Protein AF-A0AAV2QE59-F1 (afdb_monomer_lite)

Sequence (178 aa):
MSFMRSKAWAHIRESMLQLSMNLRKYVTYLEHQKDKSSERHAKKSFDEPFSSYSPFQIFNPTISTNPSLLATYKSLSDALADAEEYKPIFLNNFAPIEPWRKYKYLKGLTFPIRVVKFTYTSAQLNMVFIWKVPVSATSEDILNKSTSIRDELQKDMPQYHTRAMRSEFTQSFGRVTG

Foldseek 3Di:
DPPCPDPVNPVCVVVVVVVVVVVVVVVVVVVVVVVVVVVVVVVVVDDDPLWDKDPKDKAAADDDPDVVLCVLCVVVQVVQVPDDALDKAWCVLSFDPDPVSNVVNVVPDHYNAIKIWIWTDGPPDTTIIMHGHDPPDDPVNCRVSVVVSVVVVVVVDDPDPDPVVVVVVVVVSNDPDD

Organism: Meganyctiphanes norvegica (NCBI:txid48144)

Structure (mmCIF, N/CA/C/O backbone):
data_AF-A0AAV2QE59-F1
#
_entry.id   AF-A0AAV2QE59-F1
#
loop_
_atom_site.group_PDB
_atom_site.id
_atom_site.type_symbol
_atom_site.label_atom_id
_atom_site.label_alt_id
_atom_site.label_comp_id
_atom_site.label_asym_id
_atom_site.label_entity_id
_atom_site.label_seq_id
_atom_site.pdbx_PDB_ins_code
_atom_site.Cartn_x
_atom_site.Cartn_y
_atom_site.Cartn_z
_atom_site.occupancy
_atom_site.B_iso_or_equiv
_atom_site.auth_seq_id
_atom_site.auth_comp_id
_atom_site.auth_asym_id
_atom_site.auth_atom_id
_atom_site.pdbx_PDB_model_num
ATOM 1 N N . MET A 1 1 ? 45.130 -7.608 -53.873 1.00 40.72 1 MET A N 1
ATOM 2 C CA . MET A 1 1 ? 44.685 -6.370 -54.551 1.00 40.72 1 MET A CA 1
ATOM 3 C C . MET A 1 1 ? 43.435 -5.839 -53.859 1.00 40.72 1 MET A C 1
ATOM 5 O O . MET A 1 1 ? 42.490 -6.595 -53.694 1.00 40.72 1 MET A O 1
ATOM 9 N N . SER A 1 2 ? 43.437 -4.586 -53.390 1.00 56.06 2 SER A N 1
ATOM 10 C CA . SER A 1 2 ? 42.290 -3.990 -52.683 1.00 56.06 2 SER A CA 1
ATOM 11 C C . SER A 1 2 ? 41.250 -3.497 -53.696 1.00 56.06 2 SER A C 1
ATOM 13 O O . SER A 1 2 ? 41.430 -2.448 -54.310 1.00 56.06 2 SER A O 1
ATOM 15 N N . PHE A 1 3 ? 40.174 -4.267 -53.872 1.00 61.97 3 PHE A N 1
ATOM 16 C CA . PHE A 1 3 ? 39.045 -3.974 -54.771 1.00 61.97 3 PHE A CA 1
ATOM 17 C C . PHE A 1 3 ? 38.431 -2.574 -54.541 1.00 61.97 3 PHE A C 1
ATOM 19 O O . PHE A 1 3 ? 37.995 -1.908 -55.479 1.00 61.97 3 PHE A O 1
ATOM 26 N N . MET A 1 4 ? 38.510 -2.072 -53.303 1.00 59.31 4 MET A N 1
ATOM 27 C CA . MET A 1 4 ? 37.986 -0.765 -52.883 1.00 59.31 4 MET A CA 1
ATOM 28 C C . MET A 1 4 ? 38.836 0.452 -53.296 1.00 59.31 4 MET A C 1
ATOM 30 O O . MET A 1 4 ? 38.466 1.583 -52.985 1.00 59.31 4 MET A O 1
ATOM 34 N N . ARG A 1 5 ? 39.982 0.267 -53.968 1.00 64.00 5 ARG A N 1
ATOM 35 C CA . ARG A 1 5 ? 40.826 1.390 -54.429 1.00 64.00 5 ARG A CA 1
ATOM 36 C C . ARG A 1 5 ? 40.454 1.921 -55.817 1.00 64.00 5 ARG A C 1
ATOM 38 O O . ARG A 1 5 ? 41.062 2.889 -56.265 1.00 64.00 5 ARG A O 1
ATOM 45 N N . SER A 1 6 ? 39.487 1.314 -56.505 1.00 70.94 6 SER A N 1
ATOM 46 C CA . SER A 1 6 ? 39.066 1.778 -57.831 1.00 70.94 6 SER A CA 1
ATOM 47 C C . SER A 1 6 ? 38.149 3.008 -57.743 1.00 70.94 6 SER A C 1
ATOM 49 O O . SER A 1 6 ? 37.370 3.155 -56.799 1.00 70.94 6 SER A O 1
ATOM 51 N N . LYS A 1 7 ? 38.226 3.901 -58.745 1.00 68.50 7 LYS A N 1
ATOM 52 C CA . LYS A 1 7 ? 37.428 5.147 -58.822 1.00 68.50 7 LYS A CA 1
ATOM 53 C C . LYS A 1 7 ? 35.920 4.912 -58.675 1.00 68.50 7 LYS A C 1
ATOM 55 O O . LYS A 1 7 ? 35.231 5.763 -58.124 1.00 68.50 7 LYS A O 1
ATOM 60 N N . ALA A 1 8 ? 35.430 3.750 -59.108 1.00 72.88 8 ALA A N 1
ATOM 61 C CA . ALA A 1 8 ? 34.025 3.369 -59.010 1.00 72.88 8 ALA A CA 1
ATOM 62 C C . ALA A 1 8 ? 33.508 3.323 -57.561 1.00 72.88 8 ALA A C 1
ATOM 64 O O . ALA A 1 8 ? 32.347 3.625 -57.330 1.00 72.88 8 ALA A O 1
ATOM 65 N N . TRP A 1 9 ? 34.358 3.020 -56.574 1.00 70.56 9 TRP A N 1
ATOM 66 C CA . TRP A 1 9 ? 33.949 2.861 -55.170 1.00 70.56 9 TRP A CA 1
ATOM 67 C C . TRP A 1 9 ? 34.229 4.086 -54.296 1.00 70.56 9 TRP A C 1
ATOM 69 O O . TRP A 1 9 ? 33.907 4.080 -53.109 1.00 70.56 9 TRP A O 1
ATOM 79 N N . ALA A 1 10 ? 34.801 5.153 -54.865 1.00 72.88 10 ALA A N 1
ATOM 80 C CA . ALA A 1 10 ? 35.205 6.340 -54.113 1.00 72.88 10 ALA A CA 1
ATOM 81 C C . ALA A 1 10 ? 34.035 7.006 -53.363 1.00 72.88 10 ALA A C 1
ATOM 83 O O . ALA A 1 10 ? 34.218 7.467 -52.241 1.00 72.88 10 ALA A O 1
ATOM 84 N N . HIS A 1 11 ? 32.833 6.990 -53.948 1.00 72.81 11 HIS A N 1
ATOM 85 C CA . HIS A 1 11 ? 31.633 7.618 -53.390 1.00 72.81 11 HIS A CA 1
ATOM 86 C C . HIS A 1 11 ? 30.992 6.831 -52.229 1.00 72.81 11 HIS A C 1
ATOM 88 O O . HIS A 1 11 ? 30.372 7.431 -51.361 1.00 72.81 11 HIS A O 1
ATOM 94 N N . ILE A 1 12 ? 31.170 5.504 -52.176 1.00 82.12 12 ILE A N 1
ATOM 95 C CA . ILE A 1 12 ? 30.636 4.635 -51.102 1.00 82.12 12 ILE A CA 1
ATOM 96 C C . ILE A 1 12 ? 31.661 4.460 -49.979 1.00 82.12 12 ILE A C 1
ATOM 98 O O . ILE A 1 12 ? 31.312 4.188 -48.830 1.00 82.12 12 ILE A O 1
ATOM 102 N N . ARG A 1 13 ? 32.948 4.612 -50.304 1.00 81.44 13 ARG A N 1
ATOM 103 C CA . ARG A 1 13 ? 34.058 4.381 -49.381 1.00 81.44 13 ARG A CA 1
ATOM 104 C C . ARG A 1 13 ? 33.945 5.219 -48.114 1.00 81.44 13 ARG A C 1
ATOM 106 O O . ARG A 1 13 ? 34.134 4.674 -47.031 1.00 81.44 13 ARG A O 1
ATOM 113 N N . GLU A 1 14 ? 33.620 6.502 -48.244 1.00 82.94 14 GLU A N 1
ATOM 114 C CA . GLU A 1 14 ? 33.465 7.378 -47.081 1.00 82.94 14 GLU A CA 1
ATOM 115 C C . GLU A 1 14 ? 32.298 6.917 -46.198 1.00 82.94 14 GLU A C 1
ATOM 117 O O . GLU A 1 14 ? 32.459 6.749 -44.993 1.00 82.94 14 GLU A O 1
ATOM 122 N N . SER A 1 15 ? 31.151 6.580 -46.792 1.00 85.50 15 SER A N 1
ATOM 123 C CA . SER A 1 15 ? 29.995 6.057 -46.054 1.00 85.50 15 SER A CA 1
ATOM 124 C C . SER A 1 15 ? 30.296 4.736 -45.335 1.00 85.50 15 SER A C 1
ATOM 126 O O . SER A 1 15 ? 29.876 4.547 -44.196 1.00 85.50 15 SER A O 1
ATOM 128 N N . MET A 1 16 ? 31.059 3.834 -45.960 1.00 85.69 16 MET A N 1
ATOM 129 C CA . MET A 1 16 ? 31.499 2.573 -45.347 1.00 85.69 16 MET A CA 1
ATOM 130 C C . MET A 1 16 ? 32.464 2.802 -44.178 1.00 85.69 16 MET A C 1
ATOM 132 O O . MET A 1 16 ? 32.347 2.144 -43.142 1.00 85.69 16 MET A O 1
ATOM 136 N N . LEU A 1 17 ? 33.392 3.755 -44.311 1.00 87.69 17 LEU A N 1
ATOM 137 C CA . LEU A 1 17 ? 34.289 4.149 -43.223 1.00 87.69 17 LEU A CA 1
ATOM 138 C C . LEU A 1 17 ? 33.499 4.727 -42.043 1.00 87.69 17 LEU A C 1
ATOM 140 O O . LEU A 1 17 ? 33.677 4.257 -40.918 1.00 87.69 17 LEU A O 1
ATOM 144 N N . GLN A 1 18 ? 32.563 5.644 -42.297 1.00 89.62 18 GLN A N 1
ATOM 145 C CA . GLN A 1 18 ? 31.680 6.200 -41.266 1.00 89.62 18 GLN A CA 1
ATOM 146 C C . GLN A 1 18 ? 30.832 5.120 -40.584 1.00 89.62 18 GLN A C 1
ATOM 148 O O . GLN A 1 18 ? 30.732 5.092 -39.357 1.00 89.62 18 GLN A O 1
ATOM 153 N N . LEU A 1 19 ? 30.273 4.180 -41.352 1.00 91.88 19 LEU A N 1
ATOM 154 C CA . LEU A 1 19 ? 29.512 3.060 -40.800 1.00 91.88 19 LEU A CA 1
ATOM 155 C C . LEU A 1 19 ? 30.383 2.199 -39.877 1.00 91.88 19 LEU A C 1
ATOM 157 O O . LEU A 1 19 ? 29.980 1.912 -38.751 1.00 91.88 19 LEU A O 1
ATOM 161 N N . SER A 1 20 ? 31.594 1.838 -40.311 1.00 93.62 20 SER A N 1
ATOM 162 C CA . SER A 1 20 ? 32.529 1.056 -39.491 1.00 93.62 20 SER A CA 1
ATOM 163 C C . SER A 1 20 ? 32.906 1.770 -38.188 1.00 93.62 20 SER A C 1
ATOM 165 O O . SER A 1 20 ? 32.945 1.150 -37.124 1.00 93.62 20 SER A O 1
ATOM 167 N N . MET A 1 21 ? 33.110 3.090 -38.244 1.00 93.56 21 MET A N 1
ATOM 168 C CA . MET A 1 21 ? 33.409 3.908 -37.071 1.00 93.56 21 MET A CA 1
ATOM 169 C C . MET A 1 21 ? 32.224 3.945 -36.105 1.00 93.56 21 MET A C 1
ATOM 171 O O . MET A 1 21 ? 32.414 3.816 -34.896 1.00 93.56 21 MET A O 1
ATOM 175 N N . ASN A 1 22 ? 31.005 4.087 -36.623 1.00 93.56 22 ASN A N 1
ATOM 176 C CA . ASN A 1 22 ? 29.792 4.124 -35.812 1.00 93.56 22 ASN A CA 1
ATOM 177 C C . ASN A 1 22 ? 29.487 2.768 -35.172 1.00 93.56 22 ASN A C 1
ATOM 179 O O . ASN A 1 22 ? 29.162 2.722 -33.987 1.00 93.56 22 ASN A O 1
ATOM 183 N N . LEU A 1 23 ? 29.674 1.665 -35.902 1.00 95.62 23 LEU A N 1
ATOM 184 C CA . LEU A 1 23 ? 29.560 0.316 -35.345 1.00 95.62 23 LEU A CA 1
ATOM 185 C C . LEU A 1 23 ? 30.578 0.093 -34.227 1.00 95.62 23 LEU A C 1
ATOM 187 O O . LEU A 1 23 ? 30.219 -0.405 -33.166 1.00 95.62 23 LEU A O 1
ATOM 191 N N . ARG A 1 24 ? 31.826 0.538 -34.412 1.00 94.56 24 ARG A N 1
ATOM 192 C CA . ARG A 1 24 ? 32.856 0.438 -33.371 1.00 94.56 24 ARG A CA 1
ATOM 193 C C . ARG A 1 24 ? 32.487 1.239 -32.120 1.00 94.56 24 ARG A C 1
ATOM 195 O O . ARG A 1 24 ? 32.594 0.712 -31.019 1.00 94.56 24 ARG A O 1
ATOM 202 N N . LYS A 1 25 ? 31.991 2.472 -32.282 1.00 93.88 25 LYS A N 1
ATOM 203 C CA . LYS A 1 25 ? 31.475 3.287 -31.165 1.00 93.88 25 LYS A CA 1
ATOM 204 C C . LYS A 1 25 ? 30.308 2.597 -30.455 1.00 93.88 25 LYS A C 1
ATOM 206 O O . LYS A 1 25 ? 30.235 2.610 -29.227 1.00 93.88 25 LYS A O 1
ATOM 211 N N . TYR A 1 26 ? 29.412 1.972 -31.211 1.00 94.38 26 TYR A N 1
ATOM 212 C CA . TYR A 1 26 ? 28.275 1.255 -30.648 1.00 94.38 26 TYR A CA 1
ATOM 213 C C . TYR A 1 26 ? 28.701 0.012 -29.859 1.00 94.38 26 TYR A C 1
ATOM 215 O O . TYR A 1 26 ? 28.206 -0.195 -28.756 1.00 94.38 26 TYR A O 1
ATOM 223 N N . VAL A 1 27 ? 29.675 -0.758 -30.353 1.00 95.50 27 VAL A N 1
ATOM 224 C CA . VAL A 1 27 ? 30.257 -1.888 -29.608 1.00 95.50 27 VAL A CA 1
ATOM 225 C C . VAL A 1 27 ? 30.857 -1.409 -28.286 1.00 95.50 27 VAL A C 1
ATOM 227 O O . VAL A 1 27 ? 30.488 -1.931 -27.238 1.00 95.50 27 VAL A O 1
ATOM 230 N N . THR A 1 28 ? 31.668 -0.344 -28.302 1.00 94.88 28 THR A N 1
ATOM 231 C CA . THR A 1 28 ? 32.241 0.215 -27.062 1.00 94.88 28 THR A CA 1
ATOM 232 C C . THR A 1 28 ? 31.171 0.728 -26.094 1.00 94.88 28 THR A C 1
ATOM 234 O O . THR A 1 28 ? 31.303 0.609 -24.878 1.00 94.88 28 THR A O 1
ATOM 237 N N . TYR 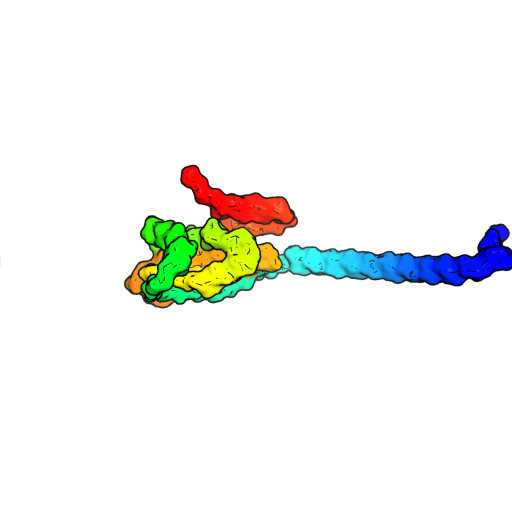A 1 29 ? 30.071 1.276 -26.618 1.00 94.31 29 TYR A N 1
ATOM 238 C CA . TYR A 1 29 ? 28.931 1.684 -25.804 1.00 94.31 29 TYR A CA 1
ATOM 239 C C . TYR A 1 29 ? 28.240 0.480 -25.152 1.00 94.31 29 TYR A C 1
ATOM 241 O O . TYR A 1 29 ? 27.901 0.539 -23.970 1.00 94.31 29 TYR A O 1
ATOM 249 N N . LEU A 1 30 ? 28.038 -0.608 -25.902 1.00 91.94 30 LEU A N 1
ATOM 250 C CA . LEU A 1 30 ? 27.426 -1.833 -25.389 1.00 91.94 30 LEU A CA 1
ATOM 251 C C . LEU A 1 30 ? 28.295 -2.504 -24.322 1.00 91.94 30 LEU A C 1
ATOM 253 O O . LEU A 1 30 ? 27.757 -2.951 -23.311 1.00 91.94 30 LEU A O 1
ATOM 257 N N . GLU A 1 31 ? 29.614 -2.529 -24.506 1.00 92.06 31 GLU A N 1
ATOM 258 C CA . GLU A 1 31 ? 30.566 -3.008 -23.497 1.00 92.06 31 GLU A CA 1
ATOM 259 C C . GLU A 1 31 ? 30.467 -2.169 -22.219 1.00 92.06 31 GLU A C 1
ATOM 261 O O . GLU A 1 31 ? 30.222 -2.710 -21.143 1.00 92.06 31 GLU A O 1
ATOM 266 N N . HIS A 1 32 ? 30.482 -0.838 -22.340 1.00 89.69 32 HIS A N 1
ATOM 267 C CA . HIS A 1 32 ? 30.306 0.036 -21.184 1.00 89.69 32 HIS A CA 1
ATOM 268 C C . HIS A 1 32 ? 28.942 -0.170 -20.491 1.00 89.69 32 HIS A C 1
ATOM 270 O O . HIS A 1 32 ? 28.853 -0.133 -19.259 1.00 89.69 32 HIS A O 1
ATOM 276 N N . GLN A 1 33 ? 27.861 -0.387 -21.246 1.00 85.94 33 GLN A N 1
ATOM 277 C CA . GLN A 1 33 ? 26.551 -0.690 -20.663 1.00 85.94 33 GLN A CA 1
ATOM 278 C C . GLN A 1 33 ? 26.531 -2.040 -19.946 1.00 85.94 33 GLN A C 1
ATOM 280 O O . GLN A 1 33 ? 25.911 -2.153 -18.887 1.00 85.94 33 GLN A O 1
ATOM 285 N N . LYS A 1 34 ? 27.224 -3.048 -20.484 1.00 84.62 34 LYS A N 1
ATOM 286 C CA . LYS A 1 34 ? 27.386 -4.353 -19.841 1.00 84.62 34 LYS A CA 1
ATOM 287 C C . LYS A 1 34 ? 28.125 -4.216 -18.510 1.00 84.62 34 LYS A C 1
ATOM 289 O O . LYS A 1 34 ? 27.637 -4.756 -17.521 1.00 84.62 34 LYS A O 1
ATOM 294 N N . ASP A 1 35 ? 29.203 -3.437 -18.462 1.00 82.56 35 ASP A N 1
ATOM 295 C CA . ASP A 1 35 ? 29.972 -3.194 -17.234 1.00 82.56 35 ASP A CA 1
ATOM 296 C C . ASP A 1 35 ? 29.163 -2.400 -16.199 1.00 82.56 35 ASP A C 1
ATOM 298 O O . ASP A 1 35 ? 29.074 -2.768 -15.033 1.00 82.56 35 ASP A O 1
ATOM 302 N N . LYS A 1 36 ? 28.426 -1.370 -16.630 1.00 77.88 36 LYS A N 1
ATOM 303 C CA . LYS A 1 36 ? 27.473 -0.660 -15.756 1.00 77.88 36 LYS A CA 1
ATOM 304 C C . LYS A 1 36 ? 26.381 -1.583 -15.217 1.00 77.88 36 LYS A C 1
ATOM 306 O O . LYS A 1 36 ? 25.915 -1.407 -14.090 1.00 77.88 36 LYS A O 1
ATOM 311 N N . SER A 1 37 ? 25.920 -2.535 -16.026 1.00 70.00 37 SER A N 1
ATOM 312 C CA . SER A 1 37 ? 24.926 -3.519 -15.605 1.00 70.00 37 SER A CA 1
ATOM 313 C C . SER A 1 37 ? 25.521 -4.504 -14.600 1.00 70.00 37 SER A C 1
ATOM 315 O O . SER A 1 37 ? 24.888 -4.759 -13.578 1.00 70.00 37 SER A O 1
ATOM 317 N N . SER A 1 38 ? 26.728 -5.026 -14.841 1.00 69.69 38 SER A N 1
ATOM 318 C CA . SER A 1 38 ? 27.407 -5.951 -13.928 1.00 69.69 38 SER A CA 1
ATOM 319 C C . SER A 1 38 ? 27.753 -5.277 -12.601 1.00 69.69 38 SER A C 1
ATOM 321 O O . SER A 1 38 ? 27.463 -5.851 -11.560 1.00 69.69 38 SER A O 1
ATOM 323 N N . GLU A 1 39 ? 28.224 -4.027 -12.605 1.00 67.62 39 GLU A N 1
ATOM 324 C CA . GLU A 1 39 ? 28.433 -3.227 -11.393 1.00 67.62 39 GLU A CA 1
ATOM 325 C C . GLU A 1 39 ? 27.132 -3.010 -10.612 1.00 67.62 39 GLU A C 1
ATOM 327 O O . GLU A 1 39 ? 27.113 -3.118 -9.389 1.00 67.62 39 GLU A O 1
ATOM 332 N N . ARG A 1 40 ? 26.012 -2.728 -11.293 1.00 59.25 40 ARG A N 1
ATOM 333 C CA . ARG A 1 40 ? 24.694 -2.616 -10.642 1.00 59.25 40 ARG A CA 1
ATOM 334 C C . ARG A 1 40 ? 24.211 -3.948 -10.074 1.00 59.25 40 ARG A C 1
ATOM 336 O O . ARG A 1 40 ? 23.523 -3.948 -9.058 1.00 59.25 40 ARG A O 1
ATOM 343 N N . HIS A 1 41 ? 24.527 -5.065 -10.725 1.00 54.72 41 HIS A N 1
ATOM 344 C CA . HIS A 1 41 ? 24.208 -6.399 -10.220 1.00 54.72 41 HIS A CA 1
ATOM 345 C C . HIS A 1 41 ? 25.112 -6.799 -9.048 1.00 54.72 41 HIS A C 1
ATOM 347 O O . HIS A 1 41 ? 24.603 -7.331 -8.069 1.00 54.72 41 HIS A O 1
ATOM 353 N N . ALA A 1 42 ? 26.400 -6.459 -9.087 1.00 57.88 42 ALA A N 1
ATOM 354 C CA . ALA A 1 42 ? 27.338 -6.652 -7.986 1.00 57.88 42 ALA A CA 1
ATOM 355 C C . ALA A 1 42 ? 26.967 -5.785 -6.771 1.00 57.88 42 ALA A C 1
ATOM 357 O O . ALA A 1 42 ? 26.926 -6.286 -5.655 1.00 57.88 42 ALA A O 1
ATOM 358 N N . LYS A 1 43 ? 26.565 -4.523 -6.984 1.00 53.16 43 LYS A N 1
ATOM 359 C CA . LYS A 1 43 ? 26.014 -3.646 -5.930 1.00 53.16 43 LYS A CA 1
ATOM 360 C C . LYS A 1 43 ? 24.676 -4.135 -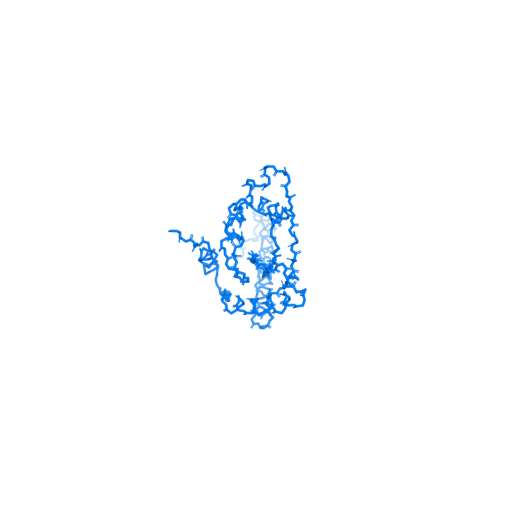5.368 1.00 53.16 43 LYS A C 1
ATOM 362 O O . LYS A 1 43 ? 24.348 -3.826 -4.236 1.00 53.16 43 LYS A O 1
ATOM 367 N N . LYS A 1 44 ? 23.900 -4.908 -6.134 1.00 49.59 44 LYS A N 1
ATOM 368 C CA . LYS A 1 44 ? 22.680 -5.574 -5.643 1.00 49.59 44 LYS A CA 1
ATOM 369 C C . LYS A 1 44 ? 22.962 -6.837 -4.824 1.00 49.59 44 LYS A C 1
ATOM 371 O O . LYS A 1 44 ? 22.029 -7.358 -4.225 1.00 49.59 44 LYS A O 1
ATOM 376 N N . SER A 1 45 ? 24.196 -7.341 -4.839 1.00 42.75 45 SER A N 1
ATOM 377 C CA . SER A 1 45 ? 24.577 -8.637 -4.271 1.00 42.75 45 SER A CA 1
ATOM 378 C C . SER A 1 45 ? 25.083 -8.568 -2.825 1.00 42.75 45 SER A C 1
ATOM 380 O O . SER A 1 45 ? 25.617 -9.561 -2.342 1.00 42.75 45 SER A O 1
ATOM 382 N N . PHE A 1 46 ? 24.950 -7.445 -2.121 1.00 37.72 46 PHE A N 1
ATOM 383 C CA . PHE A 1 46 ? 25.446 -7.351 -0.749 1.00 37.72 46 PHE A CA 1
ATOM 384 C C . PHE A 1 46 ? 24.509 -6.494 0.104 1.00 37.72 46 PHE A C 1
ATOM 386 O O . PHE A 1 46 ? 24.493 -5.277 -0.032 1.00 37.72 46 PHE A O 1
ATOM 393 N N . ASP A 1 47 ? 23.685 -7.165 0.912 1.00 42.22 47 ASP A N 1
ATOM 394 C CA . ASP A 1 47 ? 23.232 -6.775 2.257 1.00 42.22 47 ASP A CA 1
ATOM 395 C C . ASP A 1 47 ? 22.749 -5.337 2.544 1.00 42.22 47 ASP A C 1
ATOM 397 O O . ASP A 1 47 ? 22.670 -4.937 3.704 1.00 42.22 47 ASP A O 1
ATOM 401 N N . GLU A 1 48 ? 22.339 -4.549 1.552 1.00 40.50 48 GLU A N 1
ATOM 402 C CA . GLU A 1 48 ? 21.498 -3.377 1.811 1.00 40.50 48 GLU A CA 1
ATOM 403 C C . GLU A 1 48 ? 20.039 -3.837 1.924 1.00 40.50 48 GLU A C 1
ATOM 405 O O . GLU A 1 48 ? 19.492 -4.381 0.953 1.00 40.50 48 GLU A O 1
ATOM 410 N N . PRO A 1 49 ? 19.349 -3.625 3.064 1.00 43.44 49 PRO A N 1
ATOM 411 C CA . PRO A 1 49 ? 17.918 -3.841 3.107 1.00 43.44 49 PRO A CA 1
ATOM 412 C C . PRO A 1 49 ? 17.301 -2.826 2.143 1.00 43.44 49 PRO A C 1
ATOM 414 O O . PRO A 1 49 ? 17.143 -1.653 2.464 1.00 43.44 49 PRO A O 1
ATOM 417 N N . PHE A 1 50 ? 16.924 -3.286 0.948 1.00 42.94 50 PHE A N 1
ATOM 418 C CA . PHE A 1 50 ? 16.230 -2.539 -0.114 1.00 42.94 50 PHE A CA 1
ATOM 419 C C . PHE A 1 50 ? 14.881 -1.924 0.321 1.00 42.94 50 PHE A C 1
ATOM 421 O O . PHE A 1 50 ? 14.106 -1.468 -0.520 1.00 42.94 50 PHE A O 1
ATOM 428 N N . SER A 1 51 ? 14.575 -1.951 1.614 1.00 52.72 51 SER A N 1
ATOM 429 C CA . SER A 1 51 ? 13.337 -1.553 2.248 1.00 52.72 51 SER A CA 1
ATOM 430 C C . SER A 1 51 ? 13.498 -0.181 2.893 1.00 52.72 51 SER A C 1
ATOM 432 O O . SER A 1 51 ? 14.015 -0.061 4.004 1.00 52.72 51 SER A O 1
ATOM 434 N N . SER A 1 52 ? 13.009 0.861 2.223 1.00 56.50 52 SER A N 1
ATOM 435 C CA . SER A 1 52 ? 12.725 2.115 2.918 1.00 56.50 52 SER A CA 1
ATOM 436 C C . SER A 1 52 ? 11.333 1.988 3.527 1.00 56.50 52 SER A C 1
ATOM 438 O O . SER A 1 52 ? 10.322 1.957 2.819 1.00 56.50 52 SER A O 1
ATOM 440 N N . TYR A 1 53 ? 11.276 1.843 4.849 1.00 63.69 53 TYR A N 1
ATOM 441 C CA . TYR A 1 53 ? 10.011 1.830 5.570 1.00 63.69 53 TYR A CA 1
ATOM 442 C C . TYR A 1 53 ? 9.440 3.242 5.597 1.00 63.69 53 TYR A C 1
ATOM 444 O O . TYR A 1 53 ? 10.101 4.180 6.042 1.00 63.69 53 TYR A O 1
ATOM 452 N N . SER A 1 54 ? 8.190 3.398 5.162 1.00 66.62 54 SER A N 1
ATOM 453 C CA . SER A 1 54 ? 7.457 4.602 5.544 1.00 66.62 54 SER A CA 1
ATOM 454 C C . SER A 1 54 ? 7.100 4.510 7.029 1.00 66.62 54 SER A C 1
ATOM 456 O O . SER A 1 54 ? 6.755 3.417 7.491 1.00 66.62 54 SER A O 1
ATOM 458 N N . PRO A 1 55 ? 7.136 5.626 7.776 1.00 79.12 55 PRO A N 1
ATOM 459 C CA . PRO A 1 55 ? 6.633 5.639 9.141 1.00 79.12 55 PRO A CA 1
ATOM 460 C C . PRO A 1 55 ? 5.173 5.170 9.167 1.00 79.12 55 PRO A C 1
ATOM 462 O O . PRO A 1 55 ? 4.414 5.416 8.221 1.00 79.12 55 PRO A O 1
ATOM 465 N N . PHE A 1 56 ? 4.786 4.490 10.249 1.00 86.12 56 PHE A N 1
ATOM 466 C CA . PHE A 1 56 ? 3.402 4.079 10.463 1.00 86.12 56 PHE A CA 1
ATOM 467 C C . PHE A 1 56 ? 2.485 5.300 10.399 1.00 86.12 56 PHE A C 1
ATOM 469 O O . PHE A 1 56 ? 2.729 6.314 11.052 1.00 86.12 56 PHE A O 1
ATOM 476 N N . GLN A 1 57 ? 1.422 5.203 9.604 1.00 88.19 57 GLN A N 1
ATOM 477 C CA . GLN A 1 57 ? 0.420 6.258 9.509 1.00 88.19 57 GLN A CA 1
ATOM 478 C C . GLN A 1 57 ? -0.803 5.841 10.313 1.00 88.19 57 GLN A C 1
ATOM 480 O O . GLN A 1 57 ? -1.485 4.882 9.953 1.00 88.19 57 GLN A O 1
ATOM 485 N N . ILE A 1 58 ? -1.064 6.558 11.402 1.00 87.94 58 ILE A N 1
ATOM 486 C CA . ILE A 1 58 ? -2.226 6.326 12.256 1.00 87.94 58 ILE A CA 1
ATOM 487 C C . ILE A 1 58 ? -3.384 7.162 11.716 1.00 87.94 58 ILE A C 1
ATOM 489 O O . ILE A 1 58 ? -3.291 8.386 11.629 1.00 87.94 58 ILE A O 1
ATOM 493 N N . PHE A 1 59 ? -4.480 6.500 11.370 1.00 87.00 59 PHE A N 1
ATOM 494 C CA . PHE A 1 59 ? -5.725 7.146 10.983 1.00 87.00 59 PHE A CA 1
ATOM 495 C C . PHE A 1 59 ? -6.673 7.113 12.171 1.00 87.00 59 PHE A C 1
ATOM 497 O O . PHE A 1 59 ? -6.998 6.046 12.699 1.00 87.00 59 PHE A O 1
ATOM 504 N N . ASN A 1 60 ? -7.116 8.294 12.591 1.00 85.56 60 ASN A N 1
ATOM 505 C CA . ASN A 1 60 ? -8.162 8.411 13.592 1.00 85.56 60 ASN A CA 1
ATOM 506 C C . ASN A 1 60 ? -9.548 8.235 12.951 1.00 85.56 60 ASN A C 1
ATOM 508 O O . ASN A 1 60 ? -9.720 8.580 11.776 1.00 85.56 60 ASN A O 1
ATOM 512 N N . PRO A 1 61 ? -10.533 7.741 13.725 1.00 83.12 61 PRO A N 1
ATOM 513 C CA . PRO A 1 61 ? -11.906 7.592 13.266 1.00 83.12 61 PRO A CA 1
ATOM 514 C C . PRO A 1 61 ? -12.415 8.896 12.657 1.00 83.12 61 PRO A C 1
ATOM 516 O O . PRO A 1 61 ? -12.413 9.940 13.306 1.00 83.12 61 PRO A O 1
ATOM 519 N N . THR A 1 62 ? -12.837 8.841 11.401 1.00 78.75 62 THR A N 1
ATOM 520 C CA . THR A 1 62 ? -13.428 9.969 10.688 1.00 78.75 62 THR A CA 1
ATOM 521 C C . THR A 1 62 ? -14.739 9.513 10.075 1.00 78.75 62 THR A C 1
ATOM 523 O O . THR A 1 62 ? -14.772 8.585 9.266 1.00 78.75 62 THR A O 1
ATOM 526 N N . ILE A 1 63 ? -15.829 10.184 10.438 1.00 72.19 63 ILE A N 1
ATOM 527 C CA . ILE A 1 63 ? -17.134 9.947 9.826 1.00 72.19 63 ILE A CA 1
ATOM 528 C C . ILE A 1 63 ? -17.150 10.701 8.496 1.00 72.19 63 ILE A C 1
ATOM 530 O O . ILE A 1 63 ? -17.262 11.926 8.464 1.00 72.19 63 ILE A O 1
ATOM 534 N N . SER A 1 64 ? -16.992 9.980 7.385 1.00 69.81 64 SER A N 1
ATOM 535 C CA . SER A 1 64 ? -17.187 10.576 6.064 1.00 69.81 64 SER A CA 1
ATOM 536 C C . SER A 1 64 ? -18.681 10.700 5.782 1.00 69.81 64 SER A C 1
ATOM 538 O O . SER A 1 64 ? -19.400 9.708 5.805 1.00 69.81 64 SER A O 1
ATOM 540 N N . THR A 1 65 ? -19.150 11.908 5.483 1.00 71.25 65 THR A N 1
ATOM 541 C CA . THR A 1 65 ? -20.539 12.162 5.068 1.00 71.25 65 THR A CA 1
ATOM 542 C C . THR A 1 65 ? -20.745 11.997 3.560 1.00 71.25 65 THR A C 1
ATOM 544 O O . THR A 1 65 ? -21.867 12.120 3.076 1.00 71.25 65 THR A O 1
ATOM 547 N N . ASN A 1 66 ? -19.680 11.720 2.795 1.00 79.62 66 ASN A N 1
ATOM 548 C CA . ASN A 1 66 ? -19.758 11.591 1.345 1.00 79.62 66 ASN A CA 1
ATOM 549 C C . ASN A 1 66 ? -20.155 10.153 0.945 1.00 79.62 66 ASN A C 1
ATOM 551 O O . ASN A 1 66 ? -19.335 9.239 1.090 1.00 79.62 66 ASN A O 1
ATOM 555 N N . PRO A 1 67 ? -21.356 9.939 0.375 1.00 76.31 67 PRO A N 1
ATOM 556 C CA . PRO A 1 67 ? -21.857 8.603 0.053 1.00 76.31 67 PRO A CA 1
ATOM 557 C C . PRO A 1 67 ? -20.993 7.870 -0.982 1.00 76.31 67 PRO A C 1
ATOM 559 O O . PRO A 1 67 ? -20.844 6.652 -0.906 1.00 76.31 67 PRO A O 1
ATOM 562 N N . SER A 1 68 ? -20.356 8.592 -1.908 1.00 80.88 68 SER A N 1
ATOM 563 C CA . SER A 1 68 ? -19.483 7.997 -2.925 1.00 80.88 68 SER A CA 1
ATOM 564 C C . SER A 1 68 ? -18.191 7.440 -2.323 1.00 80.88 68 SER A C 1
ATOM 566 O O . SER A 1 68 ? -17.710 6.390 -2.750 1.00 80.88 68 SER A O 1
ATOM 568 N N . LEU A 1 69 ? -17.627 8.115 -1.314 1.00 76.69 69 LEU A N 1
ATOM 569 C CA . LEU A 1 69 ? -16.443 7.623 -0.601 1.00 76.69 69 LEU A CA 1
ATOM 570 C C . LEU A 1 69 ? -16.799 6.429 0.282 1.00 76.69 69 LEU A C 1
ATOM 572 O O . LEU A 1 69 ? -16.086 5.429 0.258 1.00 76.69 69 LEU A O 1
ATOM 576 N N . LEU A 1 70 ? -17.934 6.501 0.984 1.00 77.12 70 LEU A N 1
ATOM 577 C CA . LEU A 1 70 ? -18.445 5.387 1.781 1.00 77.12 70 LEU A CA 1
ATOM 578 C C . LEU A 1 70 ? -18.631 4.132 0.925 1.00 77.12 70 LEU A C 1
ATOM 580 O O . LEU A 1 70 ? -18.160 3.067 1.304 1.00 77.12 70 LEU A O 1
ATOM 584 N N . ALA A 1 71 ? -19.233 4.261 -0.260 1.00 81.56 71 ALA A N 1
ATOM 585 C CA . ALA A 1 71 ? -19.380 3.147 -1.193 1.00 81.56 71 ALA A CA 1
ATOM 586 C C . ALA A 1 71 ? -18.027 2.607 -1.689 1.00 81.56 71 ALA A C 1
ATOM 588 O O . ALA A 1 71 ? -17.854 1.397 -1.803 1.00 81.56 71 ALA A O 1
ATOM 589 N N . THR A 1 72 ? -17.056 3.490 -1.946 1.00 83.62 72 THR A N 1
ATOM 590 C CA . THR A 1 72 ? -15.725 3.111 -2.453 1.00 83.62 72 THR A CA 1
ATOM 591 C C . THR A 1 72 ? -14.927 2.293 -1.437 1.00 83.62 72 THR A C 1
ATOM 593 O O . THR A 1 72 ? -14.247 1.343 -1.816 1.00 83.62 72 THR A O 1
ATOM 596 N N . TYR A 1 73 ? -15.002 2.650 -0.153 1.00 86.19 73 TYR A N 1
ATOM 597 C CA . TYR A 1 73 ? -14.231 2.000 0.911 1.00 86.19 73 TYR A CA 1
ATOM 598 C C . TYR A 1 73 ? -15.033 0.967 1.707 1.00 86.19 73 TYR A C 1
ATOM 600 O O . TYR A 1 73 ? -14.482 0.369 2.629 1.00 86.19 73 TYR A O 1
ATOM 608 N N . LYS A 1 74 ? -16.301 0.720 1.348 1.00 85.19 74 LYS A N 1
ATOM 609 C CA . LYS A 1 74 ? -17.202 -0.175 2.083 1.00 85.19 74 LYS A CA 1
ATOM 610 C C . LYS A 1 74 ? -16.591 -1.557 2.303 1.00 85.19 74 LYS A C 1
ATOM 612 O O . LYS A 1 74 ? -16.421 -1.960 3.443 1.00 85.19 74 LYS A O 1
ATOM 617 N N . SER A 1 75 ? -16.155 -2.226 1.235 1.00 87.62 75 SER A N 1
ATOM 618 C CA . SER A 1 75 ? -15.599 -3.584 1.325 1.00 87.62 75 SER A CA 1
ATOM 619 C C . SER A 1 75 ? -14.364 -3.670 2.225 1.00 87.62 75 SER A C 1
ATOM 621 O O . SER A 1 75 ? -14.177 -4.651 2.936 1.00 87.62 75 SER A O 1
ATOM 623 N N . LEU A 1 76 ? -13.521 -2.635 2.209 1.00 89.25 76 LEU A N 1
ATOM 624 C CA . LEU A 1 76 ? -12.348 -2.555 3.077 1.00 89.25 76 LEU A CA 1
ATOM 625 C C . LEU A 1 76 ? -12.746 -2.279 4.534 1.00 89.25 76 LEU A C 1
ATOM 627 O O . LEU A 1 76 ? -12.158 -2.848 5.448 1.00 89.25 76 LEU A O 1
ATOM 631 N N . SER A 1 77 ? -13.726 -1.400 4.748 1.00 86.81 77 SER A N 1
ATOM 632 C CA . SER A 1 77 ? -14.245 -1.080 6.077 1.00 86.81 77 SER A CA 1
ATOM 633 C C . SER A 1 77 ? -14.919 -2.289 6.719 1.00 86.81 77 SER A C 1
ATOM 635 O O . SER A 1 77 ? -14.702 -2.529 7.902 1.00 86.81 77 SER A O 1
ATOM 637 N N . ASP A 1 78 ? -15.684 -3.060 5.948 1.00 87.62 78 ASP A N 1
ATOM 638 C CA . ASP A 1 78 ? -16.338 -4.287 6.406 1.00 87.62 78 ASP A CA 1
ATOM 639 C C . ASP A 1 78 ? -15.281 -5.337 6.793 1.00 87.62 78 ASP A C 1
ATOM 641 O O . ASP A 1 78 ? -15.332 -5.892 7.889 1.00 87.62 78 ASP A O 1
ATOM 645 N N . ALA A 1 79 ? -14.247 -5.520 5.960 1.00 89.06 79 ALA A N 1
ATOM 646 C CA . ALA A 1 79 ? -13.127 -6.412 6.267 1.00 89.06 79 ALA A CA 1
ATOM 647 C C . ALA A 1 79 ? -12.351 -5.989 7.530 1.00 89.06 79 ALA A C 1
ATOM 649 O O . ALA A 1 79 ? -11.924 -6.835 8.309 1.00 89.06 79 ALA A O 1
ATOM 650 N N . LEU A 1 80 ? -12.169 -4.684 7.757 1.00 88.62 80 LEU A N 1
ATOM 651 C CA . LEU A 1 80 ? -11.520 -4.164 8.966 1.00 88.62 80 LEU A CA 1
ATOM 652 C C . LEU A 1 80 ? -12.410 -4.251 10.214 1.00 88.62 80 LEU A C 1
ATOM 654 O O . LEU A 1 80 ? -11.890 -4.351 11.327 1.00 88.62 80 LEU A O 1
ATOM 658 N N . ALA A 1 81 ? -13.731 -4.175 10.048 1.00 87.00 81 ALA A N 1
ATOM 659 C CA . ALA A 1 81 ? -14.678 -4.330 11.143 1.00 87.00 81 ALA A CA 1
ATOM 660 C C . ALA A 1 81 ? -14.666 -5.772 11.666 1.00 87.00 81 ALA A C 1
ATOM 662 O O . ALA A 1 81 ? -14.535 -5.963 12.878 1.00 87.00 81 ALA A O 1
ATOM 663 N N . ASP A 1 82 ? -14.718 -6.744 10.750 1.00 89.88 82 ASP A N 1
ATOM 664 C CA . ASP A 1 82 ? -14.714 -8.183 11.038 1.00 89.88 82 ASP A CA 1
ATOM 665 C C . ASP A 1 82 ? -13.350 -8.697 11.529 1.00 89.88 82 ASP A C 1
ATOM 667 O O . ASP A 1 82 ? -13.273 -9.552 12.409 1.00 89.88 82 ASP A O 1
ATOM 671 N N . ALA A 1 83 ? -12.248 -8.136 11.022 1.00 89.81 83 ALA A N 1
ATOM 672 C CA . ALA A 1 83 ? -10.913 -8.555 11.429 1.00 89.81 83 ALA A CA 1
ATOM 673 C C . ALA A 1 83 ? -10.621 -8.289 12.915 1.00 89.81 83 ALA A C 1
ATOM 675 O O . ALA A 1 83 ? -11.026 -7.279 13.495 1.00 89.81 83 ALA A O 1
ATOM 676 N N . GLU A 1 84 ? -9.831 -9.169 13.523 1.00 91.44 84 GLU A N 1
ATOM 677 C CA . GLU A 1 84 ? -9.295 -8.975 14.870 1.00 91.44 84 GLU A CA 1
ATOM 678 C C . GLU A 1 84 ? -8.373 -7.747 14.947 1.00 91.44 84 GLU A C 1
ATOM 680 O O . GLU A 1 84 ? -7.777 -7.300 13.961 1.00 91.44 84 GLU A O 1
ATOM 685 N N . GLU A 1 85 ? -8.256 -7.173 16.143 1.00 92.25 85 GLU A N 1
ATOM 686 C CA . GLU A 1 85 ? -7.313 -6.085 16.392 1.00 92.25 85 GLU A CA 1
ATOM 687 C C . GLU A 1 85 ? -5.878 -6.540 16.117 1.00 92.25 85 GLU A C 1
ATOM 689 O O . GLU A 1 85 ? -5.504 -7.665 16.431 1.00 92.25 85 GLU A O 1
ATOM 694 N N . TYR A 1 86 ? -5.063 -5.652 15.543 1.00 92.00 86 TYR A N 1
ATOM 695 C CA . TYR A 1 86 ? -3.668 -5.919 15.179 1.00 92.00 86 TYR A CA 1
ATOM 696 C C . TYR A 1 86 ? -3.454 -7.019 14.127 1.00 92.00 86 TYR A C 1
ATOM 698 O O . TYR A 1 86 ? -2.312 -7.373 13.845 1.00 92.00 86 TYR A O 1
ATOM 706 N N . LYS A 1 87 ? -4.512 -7.507 13.471 1.00 91.94 87 LYS A N 1
ATOM 707 C CA . LYS A 1 87 ? -4.384 -8.435 12.345 1.00 91.94 87 LYS A CA 1
ATOM 708 C C . LYS A 1 87 ? -4.114 -7.676 11.036 1.00 91.94 87 LYS A C 1
ATOM 710 O O . LYS A 1 87 ? -4.970 -6.891 10.615 1.00 91.94 87 LYS A O 1
ATOM 715 N N . PRO A 1 88 ? -2.961 -7.879 10.368 1.00 91.06 88 PRO A N 1
ATOM 716 C CA . PRO A 1 88 ? -2.632 -7.169 9.136 1.00 91.06 88 PRO A CA 1
ATOM 717 C C . PRO A 1 88 ? -3.500 -7.636 7.963 1.00 91.06 88 PRO A C 1
ATOM 719 O O . PRO A 1 88 ? -3.577 -8.820 7.646 1.00 91.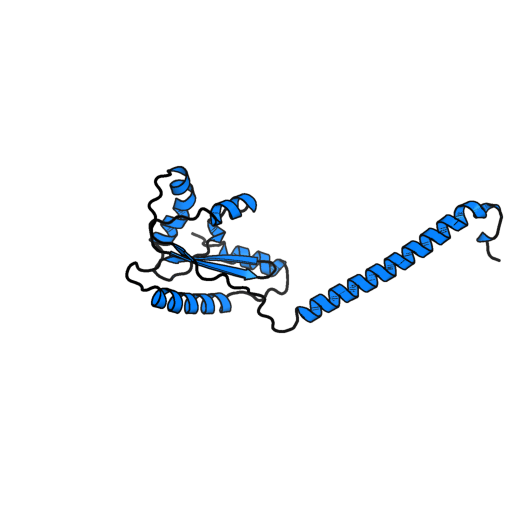06 88 PRO A O 1
ATOM 722 N N . ILE A 1 89 ? -4.111 -6.677 7.273 1.00 90.88 89 ILE A N 1
ATOM 723 C CA . ILE A 1 89 ? -4.866 -6.870 6.035 1.00 90.88 89 ILE A CA 1
ATOM 724 C C . ILE A 1 89 ? -4.077 -6.264 4.880 1.00 90.88 89 ILE A C 1
ATOM 726 O O . ILE A 1 89 ? -3.582 -5.136 4.963 1.00 90.88 89 ILE A O 1
ATOM 730 N N . PHE A 1 90 ? -3.987 -6.988 3.767 1.00 88.69 90 PHE A N 1
ATOM 731 C CA . PHE A 1 90 ? -3.340 -6.480 2.566 1.00 88.69 90 PHE A CA 1
ATOM 732 C C . PHE A 1 90 ? -4.267 -5.528 1.799 1.00 88.69 90 PHE A C 1
ATOM 734 O O . PHE A 1 90 ? -5.226 -5.932 1.142 1.00 88.69 90 PHE A O 1
ATOM 741 N N . LEU A 1 91 ? -3.963 -4.231 1.864 1.00 86.81 91 LEU A N 1
ATOM 742 C CA . LEU A 1 91 ? -4.799 -3.166 1.307 1.00 86.81 91 LEU A CA 1
ATOM 743 C C . LEU A 1 91 ? -4.856 -3.200 -0.225 1.00 86.81 91 LEU A C 1
ATOM 745 O O . LEU A 1 91 ? -5.842 -2.779 -0.832 1.00 86.81 91 LEU A O 1
ATOM 749 N N . ASN A 1 92 ? -3.800 -3.704 -0.864 1.00 83.06 92 ASN A N 1
ATOM 750 C CA . ASN A 1 92 ? -3.705 -3.757 -2.319 1.00 83.06 92 ASN A CA 1
ATOM 751 C C . ASN A 1 92 ? -4.807 -4.616 -2.966 1.00 83.06 92 ASN A C 1
ATOM 753 O O . ASN A 1 92 ? -5.089 -4.382 -4.136 1.00 83.06 92 ASN A O 1
ATOM 757 N N . ASN A 1 93 ? -5.438 -5.537 -2.229 1.00 84.19 93 ASN A N 1
ATOM 758 C CA . ASN A 1 93 ? -6.541 -6.373 -2.728 1.00 84.19 93 ASN A CA 1
ATOM 759 C C . ASN A 1 93 ? -7.836 -5.598 -2.949 1.00 84.19 93 ASN A C 1
ATOM 761 O O . ASN A 1 93 ? -8.653 -5.971 -3.783 1.00 84.19 93 ASN A O 1
ATOM 765 N N . PHE A 1 94 ? -8.020 -4.520 -2.194 1.00 85.88 94 PHE A N 1
ATOM 766 C CA . PHE A 1 94 ? -9.205 -3.670 -2.267 1.00 85.88 94 PHE A CA 1
ATOM 767 C C . PHE A 1 94 ? -8.991 -2.492 -3.217 1.00 85.88 94 PHE A C 1
ATOM 769 O O . PHE A 1 94 ? -9.943 -1.859 -3.668 1.00 85.88 94 PHE A O 1
ATOM 776 N N . ALA A 1 95 ? -7.730 -2.167 -3.502 1.00 85.69 95 ALA A N 1
ATOM 777 C CA . ALA A 1 95 ? -7.391 -1.050 -4.356 1.00 85.69 95 ALA A CA 1
ATOM 778 C C . ALA A 1 95 ? -7.596 -1.400 -5.844 1.00 85.69 95 ALA A C 1
ATOM 780 O O . ALA A 1 95 ? -7.341 -2.531 -6.261 1.00 85.69 95 ALA A O 1
ATOM 781 N N . PRO A 1 96 ? -7.972 -0.421 -6.686 1.00 84.25 96 PRO A N 1
ATOM 782 C CA . PRO A 1 96 ? -8.035 -0.613 -8.131 1.00 84.25 96 PRO A CA 1
ATOM 783 C C . PRO A 1 96 ? -6.697 -1.078 -8.726 1.00 84.25 96 PRO A C 1
ATOM 785 O O . PRO A 1 96 ? -5.628 -0.686 -8.256 1.00 84.25 96 PRO A O 1
ATOM 788 N N . ILE A 1 97 ? -6.757 -1.847 -9.817 1.00 80.12 97 ILE A N 1
ATOM 789 C CA . ILE A 1 97 ? -5.567 -2.327 -10.543 1.00 80.12 97 ILE A CA 1
ATOM 790 C C . ILE A 1 97 ? -4.872 -1.172 -11.290 1.00 80.12 97 ILE A C 1
ATOM 792 O O . ILE A 1 97 ? -3.645 -1.117 -11.358 1.00 80.12 97 ILE A O 1
ATOM 796 N N . GLU A 1 98 ? -5.646 -0.222 -11.829 1.00 82.75 98 GLU A N 1
ATOM 797 C CA . GLU A 1 98 ? -5.116 0.922 -12.579 1.00 82.75 98 GLU A CA 1
ATOM 798 C C . GLU A 1 98 ? -4.230 1.831 -11.700 1.00 82.75 98 GLU A C 1
ATOM 800 O O . GLU A 1 98 ? -4.710 2.327 -10.675 1.00 82.75 98 GLU A O 1
ATOM 805 N N . PRO A 1 99 ? -2.984 2.154 -12.108 1.00 77.44 99 PRO A N 1
ATOM 806 C CA . PRO A 1 99 ? -2.029 2.880 -11.264 1.00 77.44 99 PRO A CA 1
ATOM 807 C C . PRO A 1 99 ? -2.529 4.232 -10.744 1.00 77.44 99 PRO A C 1
ATOM 809 O O . PRO A 1 99 ? -2.381 4.541 -9.562 1.00 77.44 99 PRO A O 1
ATOM 812 N N . TRP A 1 100 ? -3.157 5.034 -11.609 1.00 79.94 100 TRP A N 1
ATOM 813 C CA . TRP A 1 100 ? -3.683 6.348 -11.231 1.00 79.94 100 TRP A CA 1
ATOM 814 C C . TRP A 1 100 ? -4.842 6.239 -10.234 1.00 79.94 100 TRP A C 1
ATOM 816 O O . TRP A 1 100 ? -4.872 6.943 -9.221 1.00 79.94 100 TRP A O 1
ATOM 826 N N . ARG A 1 101 ? -5.779 5.315 -10.482 1.00 83.69 101 ARG A N 1
ATOM 827 C CA . ARG A 1 101 ? -6.908 5.065 -9.576 1.00 83.69 101 ARG A CA 1
ATOM 828 C C . ARG A 1 101 ? -6.430 4.499 -8.246 1.00 83.69 101 ARG A C 1
ATOM 830 O O . ARG A 1 101 ? -6.917 4.936 -7.210 1.00 83.69 101 ARG A O 1
ATOM 837 N N . LYS A 1 102 ? -5.439 3.605 -8.263 1.00 84.75 102 LYS A N 1
ATOM 838 C CA . LYS A 1 102 ? -4.780 3.074 -7.066 1.00 84.75 102 LYS A CA 1
ATOM 839 C C . LYS A 1 102 ? -4.143 4.183 -6.241 1.00 84.75 102 LYS A C 1
ATOM 841 O O . LYS A 1 102 ? -4.382 4.264 -5.041 1.00 84.75 102 LYS A O 1
ATOM 846 N N . TYR A 1 103 ? -3.377 5.068 -6.877 1.00 82.38 103 TYR A N 1
ATOM 847 C CA . TYR A 1 103 ? -2.775 6.215 -6.201 1.00 82.38 103 TYR A CA 1
ATOM 848 C C . TYR A 1 103 ? -3.840 7.102 -5.541 1.00 82.38 103 TYR A C 1
ATOM 850 O O . TYR A 1 103 ? -3.738 7.412 -4.353 1.00 82.38 103 TYR A O 1
ATOM 858 N N . LYS A 1 104 ? -4.902 7.454 -6.280 1.00 85.00 104 LYS A N 1
ATOM 859 C CA . LYS A 1 104 ? -6.014 8.256 -5.752 1.00 85.00 104 LYS A CA 1
ATOM 860 C C . LYS A 1 104 ? -6.724 7.553 -4.589 1.00 85.00 104 LYS A C 1
ATOM 862 O O . LYS A 1 104 ? -6.986 8.191 -3.574 1.00 85.00 104 LYS A O 1
ATOM 867 N N . TYR A 1 105 ? -6.970 6.249 -4.713 1.00 87.06 105 TYR A N 1
ATOM 868 C CA . TYR A 1 105 ? -7.588 5.417 -3.680 1.00 87.06 105 TYR A CA 1
ATOM 869 C C . TYR A 1 105 ? -6.760 5.399 -2.390 1.00 87.06 105 TYR A C 1
ATOM 871 O O . TYR A 1 105 ? -7.299 5.647 -1.316 1.00 87.06 105 TYR A O 1
ATOM 879 N N . LEU A 1 106 ? -5.445 5.176 -2.491 1.00 85.38 106 LEU A N 1
ATOM 880 C CA . LEU A 1 106 ? -4.533 5.129 -1.342 1.00 85.38 106 LEU A CA 1
ATOM 881 C C . LEU A 1 106 ? -4.330 6.494 -0.669 1.00 85.38 106 LEU A C 1
ATOM 883 O O . LEU A 1 106 ? -4.010 6.549 0.519 1.00 85.38 106 LEU A O 1
ATOM 887 N N . LYS A 1 107 ? -4.492 7.591 -1.416 1.00 84.44 107 LYS A N 1
ATOM 888 C CA . LYS A 1 107 ? -4.403 8.959 -0.889 1.00 84.44 107 LYS A CA 1
ATOM 889 C C . LYS A 1 107 ? -5.689 9.401 -0.179 1.00 84.44 107 LYS A C 1
ATOM 891 O O . LYS A 1 107 ? -5.613 10.208 0.738 1.00 84.44 107 LYS A O 1
ATOM 896 N N . GLY A 1 108 ? -6.846 8.893 -0.605 1.00 83.38 108 GLY A N 1
ATOM 897 C CA . GLY A 1 108 ? -8.168 9.287 -0.103 1.00 83.38 108 GLY A CA 1
ATOM 898 C C . GLY A 1 108 ? -8.732 8.431 1.034 1.00 83.38 108 GLY A C 1
ATOM 899 O O . GLY A 1 108 ? -9.927 8.525 1.297 1.00 83.38 108 GLY A O 1
ATOM 900 N N . LEU A 1 109 ? -7.916 7.579 1.664 1.00 84.69 109 LEU A N 1
ATOM 901 C CA . LEU A 1 109 ? -8.372 6.633 2.685 1.00 84.69 109 LEU A CA 1
ATOM 902 C C . LEU A 1 109 ? -9.000 7.352 3.886 1.00 84.69 109 LEU A C 1
ATOM 904 O O . LEU A 1 109 ? -8.374 8.217 4.500 1.00 84.69 109 LEU A O 1
ATOM 908 N N . THR A 1 110 ? -10.213 6.941 4.244 1.00 82.31 110 THR A N 1
ATOM 909 C CA . THR A 1 110 ? -10.932 7.379 5.443 1.00 82.31 110 THR A CA 1
ATOM 910 C C . THR A 1 110 ? -11.596 6.174 6.096 1.00 82.31 110 THR A C 1
ATOM 912 O O . THR A 1 110 ? -12.051 5.263 5.406 1.00 82.31 110 THR A O 1
ATOM 915 N N . PHE A 1 111 ? -11.624 6.148 7.430 1.00 81.88 111 PHE A N 1
ATOM 916 C CA . PHE A 1 111 ? -12.112 4.996 8.184 1.00 81.88 111 PHE A CA 1
ATOM 917 C C . PHE A 1 111 ? -12.963 5.435 9.374 1.00 81.88 111 PHE A C 1
ATOM 919 O O . PHE A 1 111 ? -12.576 6.376 10.069 1.00 81.88 111 PHE A O 1
ATOM 926 N N . PRO A 1 112 ? -14.073 4.735 9.668 1.00 80.75 112 PRO A N 1
ATOM 927 C CA . PRO A 1 112 ? -14.882 4.993 10.860 1.00 80.75 112 PRO A CA 1
ATOM 928 C C . PRO A 1 112 ? -14.242 4.443 12.146 1.00 80.75 112 PRO A C 1
ATOM 930 O O . PRO A 1 112 ? -14.764 4.659 13.233 1.00 80.75 112 PRO A O 1
ATOM 933 N N . ILE A 1 113 ? -13.119 3.732 12.030 1.00 85.75 113 ILE A N 1
ATOM 934 C CA . ILE A 1 113 ? -12.381 3.097 13.125 1.00 85.75 113 ILE A CA 1
ATOM 935 C C . ILE A 1 113 ? -10.916 3.525 13.101 1.00 85.75 113 ILE A C 1
ATOM 937 O O . ILE A 1 113 ? -10.398 3.955 12.068 1.00 85.75 113 ILE A O 1
ATOM 941 N N . ARG A 1 114 ? -10.240 3.410 14.250 1.00 89.50 114 ARG A N 1
ATOM 942 C CA . ARG A 1 114 ? -8.812 3.712 14.350 1.00 89.50 114 ARG A CA 1
ATOM 943 C C . ARG A 1 114 ? -8.012 2.591 13.692 1.00 89.50 114 ARG A C 1
ATOM 945 O O . ARG A 1 114 ? -8.185 1.418 14.024 1.00 89.50 114 ARG A O 1
ATOM 952 N N . VAL A 1 115 ? -7.131 2.959 12.769 1.00 91.50 115 VAL A N 1
ATOM 953 C CA . VAL A 1 115 ? -6.332 2.001 11.995 1.00 91.50 115 VAL A CA 1
ATOM 954 C C . VAL A 1 115 ? -4.908 2.495 11.801 1.00 91.50 115 VAL A C 1
ATOM 956 O O . VAL A 1 115 ? -4.645 3.699 11.772 1.00 91.50 115 VAL A O 1
ATOM 959 N N . VAL A 1 116 ? -3.986 1.556 11.634 1.00 91.94 116 VAL A N 1
ATOM 960 C CA . VAL A 1 116 ? -2.596 1.836 11.268 1.00 91.94 116 VAL A CA 1
ATOM 961 C C . VAL A 1 116 ? -2.365 1.365 9.850 1.00 91.94 116 VAL A C 1
ATOM 963 O O . VAL A 1 116 ? -2.703 0.237 9.507 1.00 91.94 116 VAL A O 1
ATOM 966 N N . LYS A 1 117 ? -1.756 2.226 9.037 1.00 91.38 117 LYS A N 1
ATOM 967 C CA . LYS A 1 117 ? -1.265 1.884 7.709 1.00 91.38 117 LYS A CA 1
ATOM 968 C C . LYS A 1 117 ? 0.247 1.746 7.741 1.00 91.38 117 LYS A C 1
ATOM 970 O O . LYS A 1 117 ? 0.958 2.652 8.185 1.00 91.38 117 LYS A O 1
ATOM 975 N N . PHE A 1 118 ? 0.724 0.652 7.173 1.00 89.75 118 PHE A N 1
ATOM 976 C CA . PHE A 1 118 ? 2.132 0.389 6.950 1.00 89.75 118 PHE A CA 1
ATOM 977 C C . PHE A 1 118 ? 2.397 0.241 5.455 1.00 89.75 118 PHE A C 1
ATOM 979 O O . PHE A 1 118 ? 1.715 -0.513 4.762 1.00 89.75 118 PHE A O 1
ATOM 986 N N . THR A 1 119 ? 3.392 0.972 4.955 1.00 86.75 119 THR A N 1
ATOM 987 C CA . THR A 1 119 ? 3.831 0.866 3.563 1.00 86.75 119 THR A CA 1
ATOM 988 C C . THR A 1 119 ? 5.232 0.288 3.535 1.00 86.75 119 THR A C 1
ATOM 990 O O . THR A 1 119 ? 6.193 0.936 3.956 1.00 86.75 119 THR A O 1
ATOM 993 N N . TYR A 1 120 ? 5.341 -0.904 2.965 1.00 82.00 120 TYR A N 1
ATOM 994 C CA . TYR A 1 120 ? 6.610 -1.481 2.575 1.00 82.00 120 TYR A CA 1
ATOM 995 C C . TYR A 1 120 ? 6.929 -1.073 1.139 1.00 82.00 120 TYR A C 1
ATOM 997 O O . TYR A 1 120 ? 6.189 -1.403 0.204 1.00 82.00 120 TYR A O 1
ATOM 1005 N N . THR A 1 121 ? 8.033 -0.346 0.983 1.00 74.31 121 THR A N 1
ATOM 1006 C CA . THR A 1 121 ? 8.554 0.073 -0.316 1.00 74.31 121 THR A CA 1
ATOM 1007 C C . THR A 1 121 ? 9.887 -0.614 -0.551 1.00 74.31 121 THR A C 1
ATOM 1009 O O . THR A 1 121 ? 10.866 -0.347 0.140 1.00 74.31 121 THR A O 1
ATOM 1012 N N . SER A 1 122 ? 9.920 -1.474 -1.560 1.00 70.00 122 SER A N 1
ATOM 1013 C CA . SER A 1 122 ? 11.147 -1.986 -2.161 1.00 70.00 122 SER A CA 1
ATOM 1014 C C . SER A 1 122 ? 11.315 -1.365 -3.544 1.00 70.00 122 SER A C 1
ATOM 1016 O O . SER A 1 122 ? 10.338 -0.900 -4.134 1.00 70.00 122 SER A O 1
ATOM 1018 N N . ALA A 1 123 ? 12.529 -1.395 -4.103 1.00 58.28 123 ALA A N 1
ATOM 1019 C CA . ALA A 1 123 ? 12.877 -0.784 -5.393 1.00 58.28 123 ALA A CA 1
ATOM 1020 C C . ALA A 1 123 ? 11.874 -1.052 -6.535 1.00 58.28 123 ALA A C 1
ATOM 1022 O O . ALA A 1 123 ? 11.845 -0.307 -7.513 1.00 58.28 123 ALA A O 1
ATOM 1023 N N . GLN A 1 124 ? 11.088 -2.131 -6.455 1.00 58.44 124 GLN A N 1
ATOM 1024 C CA . GLN A 1 124 ? 10.140 -2.547 -7.487 1.00 58.44 124 GLN A CA 1
ATOM 1025 C C . GLN A 1 124 ? 8.747 -2.936 -6.950 1.00 58.44 124 GLN A C 1
ATOM 1027 O O . GLN A 1 124 ? 7.927 -3.405 -7.737 1.00 58.44 124 GLN A O 1
ATOM 1032 N N . LEU A 1 125 ? 8.462 -2.758 -5.652 1.00 66.38 125 LEU A N 1
ATOM 1033 C CA . LEU A 1 125 ? 7.213 -3.202 -5.015 1.00 66.38 125 LEU A CA 1
ATOM 1034 C C . LEU A 1 125 ? 6.734 -2.229 -3.940 1.00 66.38 125 LEU A C 1
ATOM 1036 O O . LEU A 1 125 ? 7.490 -1.865 -3.046 1.00 66.38 125 LEU A O 1
ATOM 1040 N N . ASN A 1 126 ? 5.443 -1.903 -4.005 1.00 76.94 126 ASN A N 1
ATOM 1041 C CA . ASN A 1 126 ? 4.732 -1.127 -2.994 1.00 76.94 126 ASN A CA 1
ATOM 1042 C C . ASN A 1 126 ? 3.625 -1.995 -2.400 1.00 76.94 126 ASN A C 1
ATOM 1044 O O . ASN A 1 126 ? 2.588 -2.236 -3.035 1.00 76.94 126 ASN A O 1
ATOM 1048 N N . MET A 1 127 ? 3.863 -2.477 -1.188 1.00 82.44 127 MET A N 1
ATOM 1049 C CA . MET A 1 127 ? 2.919 -3.287 -0.434 1.00 82.44 127 MET A CA 1
ATOM 1050 C C . MET A 1 127 ? 2.363 -2.449 0.703 1.00 82.44 127 MET A C 1
ATOM 1052 O O . MET A 1 127 ? 3.119 -1.917 1.514 1.00 82.44 127 MET A O 1
ATOM 1056 N N . VAL A 1 128 ? 1.042 -2.297 0.727 1.00 88.25 128 VAL A N 1
ATOM 1057 C CA . VAL A 1 128 ? 0.366 -1.525 1.762 1.00 88.25 128 VAL A CA 1
ATOM 1058 C C . VAL A 1 128 ? -0.454 -2.476 2.610 1.00 88.25 128 VAL A C 1
ATOM 1060 O O . VAL A 1 128 ? -1.287 -3.222 2.093 1.00 88.25 128 VAL A O 1
ATOM 1063 N N . PHE A 1 129 ? -0.201 -2.433 3.908 1.00 90.50 129 PHE A N 1
ATOM 1064 C CA . PHE A 1 129 ? -0.916 -3.189 4.918 1.00 90.50 129 PHE A CA 1
ATOM 1065 C C . PHE A 1 129 ? -1.671 -2.234 5.826 1.00 90.50 129 PHE A C 1
ATOM 1067 O O . PHE A 1 129 ? -1.269 -1.081 6.018 1.00 90.50 129 PHE A O 1
ATOM 1074 N N . ILE A 1 130 ? -2.778 -2.720 6.364 1.00 92.81 130 ILE A N 1
ATOM 1075 C CA . ILE A 1 130 ? -3.624 -1.970 7.277 1.00 92.81 130 ILE A CA 1
ATOM 1076 C C . ILE A 1 130 ? -4.184 -2.894 8.351 1.00 92.81 130 ILE A C 1
ATOM 1078 O O . ILE A 1 130 ? -4.520 -4.035 8.056 1.00 92.81 130 ILE A O 1
ATOM 1082 N N . TRP A 1 131 ? -4.286 -2.420 9.588 1.00 94.50 131 TRP A N 1
ATOM 1083 C CA . TRP A 1 131 ? -4.918 -3.175 10.672 1.00 94.50 131 TRP A CA 1
ATOM 1084 C C . TRP A 1 131 ? -5.691 -2.268 11.618 1.00 94.50 131 TRP A C 1
ATOM 1086 O O . TRP A 1 131 ? -5.371 -1.086 11.785 1.00 94.50 131 TRP A O 1
ATOM 1096 N N . LYS A 1 132 ? -6.718 -2.852 12.241 1.00 94.25 132 LYS A N 1
ATOM 1097 C CA . LYS A 1 132 ? -7.522 -2.225 13.291 1.00 94.25 132 LYS A CA 1
ATOM 1098 C C . LYS A 1 132 ? -6.718 -2.120 14.582 1.00 94.25 132 LYS A C 1
ATOM 1100 O O . LYS A 1 132 ? -5.953 -3.022 14.919 1.00 94.25 132 LYS A O 1
ATOM 1105 N N . VAL A 1 133 ? -6.916 -1.025 15.306 1.00 92.50 133 VAL A N 1
ATOM 1106 C CA . VAL A 1 133 ? -6.267 -0.763 16.591 1.00 92.50 133 VAL A CA 1
ATOM 1107 C C . VAL A 1 133 ? -7.320 -0.371 17.632 1.00 92.50 133 VAL A C 1
ATOM 1109 O O . VAL A 1 133 ? -8.208 0.423 17.307 1.00 92.50 133 VAL A O 1
ATOM 1112 N N . PRO A 1 134 ? -7.223 -0.871 18.878 1.00 89.31 134 PRO A N 1
ATOM 1113 C CA . PRO A 1 134 ? -8.143 -0.508 19.945 1.00 89.31 134 PRO A CA 1
ATOM 1114 C C . PRO A 1 134 ? -8.110 0.993 20.236 1.00 89.31 134 PRO A C 1
ATOM 1116 O O . PRO A 1 134 ? -7.057 1.636 20.251 1.00 89.31 134 PRO A O 1
ATOM 1119 N N . VAL A 1 135 ? -9.283 1.558 20.517 1.00 84.38 135 VAL A N 1
ATOM 1120 C CA . VAL A 1 135 ? -9.440 2.992 20.821 1.00 84.38 135 VAL A CA 1
ATOM 1121 C C . VAL A 1 135 ? -8.676 3.385 22.092 1.00 84.38 135 VAL A C 1
ATOM 1123 O O . VAL A 1 135 ? -8.176 4.505 22.181 1.00 84.38 135 VAL A O 1
ATOM 1126 N N . SER A 1 136 ? -8.544 2.454 23.038 1.00 86.06 136 SER A N 1
ATOM 1127 C CA . SER A 1 136 ? -7.834 2.632 24.308 1.00 86.06 136 SER A CA 1
ATOM 1128 C C . SER A 1 136 ? -6.308 2.585 24.197 1.00 86.06 136 SER A C 1
ATOM 1130 O O . SER A 1 136 ? -5.640 2.931 25.166 1.00 86.06 136 SER A O 1
ATOM 1132 N N . ALA A 1 137 ? -5.739 2.164 23.060 1.00 87.12 137 ALA A N 1
ATOM 1133 C CA . ALA A 1 137 ? -4.290 2.046 22.925 1.00 87.12 137 ALA A CA 1
ATOM 1134 C C . ALA A 1 137 ? -3.602 3.414 22.844 1.00 87.12 137 ALA A C 1
ATOM 1136 O O . ALA A 1 137 ? -4.018 4.298 22.083 1.00 87.12 137 ALA A O 1
ATOM 1137 N N . THR A 1 138 ? -2.502 3.546 23.585 1.00 89.25 138 THR A N 1
ATOM 1138 C CA . THR A 1 138 ? -1.618 4.713 23.544 1.00 89.25 138 THR A CA 1
ATOM 1139 C C . THR A 1 138 ? -0.750 4.663 22.291 1.00 89.25 138 THR A C 1
ATOM 1141 O O . THR A 1 138 ? -0.425 3.585 21.801 1.00 89.25 138 THR A O 1
ATOM 1144 N N . SER A 1 139 ? -0.302 5.813 21.781 1.00 84.50 139 SER A N 1
ATOM 1145 C CA . SER A 1 139 ? 0.607 5.876 20.624 1.00 84.50 139 SER A CA 1
ATOM 1146 C C . SER A 1 139 ? 1.846 4.976 20.762 1.00 84.50 139 SER A C 1
ATOM 1148 O O . SER A 1 139 ? 2.274 4.390 19.770 1.00 84.50 139 SER A O 1
ATOM 1150 N N . GLU A 1 140 ? 2.392 4.826 21.974 1.00 86.88 140 GLU A N 1
ATOM 1151 C CA . GLU A 1 140 ? 3.525 3.932 22.258 1.00 86.88 140 GLU A CA 1
ATOM 1152 C C . GLU A 1 140 ? 3.154 2.450 22.108 1.00 86.88 140 GLU A C 1
ATOM 1154 O O . GLU A 1 140 ? 3.858 1.711 21.422 1.00 86.88 140 GLU A O 1
ATOM 1159 N N . ASP A 1 141 ? 2.014 2.022 22.659 1.00 88.81 141 ASP A N 1
ATOM 1160 C CA . ASP A 1 141 ? 1.513 0.646 22.521 1.00 88.81 141 ASP A CA 1
ATOM 1161 C C . ASP A 1 141 ? 1.273 0.288 21.053 1.00 88.81 141 ASP A C 1
ATOM 1163 O O . ASP A 1 141 ? 1.634 -0.798 20.589 1.00 88.81 141 ASP A O 1
ATOM 1167 N N . ILE A 1 142 ? 0.685 1.235 20.313 1.00 89.19 142 ILE A N 1
ATOM 1168 C CA . ILE A 1 142 ? 0.433 1.109 18.879 1.00 89.19 142 ILE A CA 1
ATOM 1169 C C . ILE A 1 142 ? 1.753 0.915 18.147 1.00 89.19 142 ILE A C 1
ATOM 1171 O O . ILE A 1 142 ? 1.852 0.007 17.322 1.00 89.19 142 ILE A O 1
ATOM 1175 N N . LEU A 1 143 ? 2.759 1.742 18.435 1.00 87.94 143 LEU A N 1
ATOM 1176 C CA . LEU A 1 143 ? 4.061 1.677 17.783 1.00 87.94 143 LEU A CA 1
ATOM 1177 C C . LEU A 1 143 ? 4.776 0.357 18.086 1.00 87.94 143 LEU A C 1
ATOM 1179 O O . LEU A 1 143 ? 5.259 -0.290 17.157 1.00 87.94 143 LEU A O 1
ATOM 1183 N N . ASN A 1 144 ? 4.794 -0.070 19.348 1.00 89.31 144 ASN A N 1
ATOM 1184 C CA . ASN A 1 144 ? 5.450 -1.303 19.778 1.00 89.31 144 ASN A CA 1
ATOM 1185 C C . ASN A 1 144 ? 4.833 -2.526 19.092 1.00 89.31 144 ASN A C 1
ATOM 1187 O O . ASN A 1 144 ? 5.541 -3.276 18.419 1.00 89.31 144 ASN A O 1
ATOM 1191 N N . LYS A 1 145 ? 3.503 -2.679 19.154 1.00 91.81 145 LYS A N 1
ATOM 1192 C CA . LYS A 1 145 ? 2.805 -3.786 18.480 1.00 91.81 145 LYS A CA 1
ATOM 1193 C C . LYS A 1 145 ? 2.944 -3.724 16.960 1.00 91.81 145 LYS A C 1
ATOM 1195 O O . LYS A 1 145 ? 3.201 -4.740 16.324 1.00 91.81 145 LYS A O 1
ATOM 1200 N N . SER A 1 146 ? 2.826 -2.533 16.372 1.00 91.06 146 SER A N 1
ATOM 1201 C CA . SER A 1 146 ? 2.995 -2.332 14.925 1.00 91.06 146 SER A CA 1
ATOM 1202 C C . SER A 1 146 ? 4.400 -2.696 14.448 1.00 91.06 146 SER A C 1
ATOM 1204 O O . SER A 1 146 ? 4.562 -3.195 13.336 1.00 91.06 146 SER A O 1
ATOM 1206 N N . THR A 1 147 ? 5.411 -2.479 15.289 1.00 89.19 147 THR A N 1
ATOM 1207 C CA . THR A 1 147 ? 6.798 -2.867 15.015 1.00 89.19 147 THR A CA 1
ATOM 1208 C C . THR A 1 147 ? 6.945 -4.388 15.010 1.00 89.19 147 THR A C 1
ATOM 1210 O O . THR A 1 147 ? 7.506 -4.922 14.060 1.00 89.19 147 THR A O 1
ATOM 1213 N N . SER A 1 148 ? 6.360 -5.098 15.980 1.00 90.06 148 SER A N 1
ATOM 1214 C CA . SER A 1 148 ? 6.350 -6.569 15.982 1.00 90.06 148 SER A CA 1
ATOM 1215 C C . SER A 1 148 ? 5.653 -7.149 14.747 1.00 90.06 148 SER A C 1
ATOM 1217 O O . SER A 1 148 ? 6.216 -8.011 14.080 1.00 90.06 148 SER A O 1
ATOM 1219 N N . ILE A 1 149 ? 4.483 -6.614 14.377 1.00 90.38 149 ILE A N 1
ATOM 1220 C CA . ILE A 1 149 ? 3.746 -7.032 13.170 1.00 90.38 149 ILE A CA 1
ATOM 1221 C C . ILE A 1 149 ? 4.578 -6.780 11.911 1.00 90.38 149 ILE A C 1
ATOM 1223 O O . ILE A 1 149 ? 4.620 -7.615 11.013 1.00 90.38 149 ILE A O 1
ATOM 1227 N N . ARG A 1 150 ? 5.252 -5.627 11.822 1.00 88.12 150 ARG A N 1
ATOM 1228 C CA . ARG A 1 150 ? 6.161 -5.328 10.708 1.00 88.12 150 ARG A CA 1
ATOM 1229 C C . ARG A 1 150 ? 7.260 -6.381 10.605 1.00 88.12 150 ARG A C 1
ATOM 1231 O O . ARG A 1 150 ? 7.541 -6.836 9.500 1.00 88.12 150 ARG A O 1
ATOM 1238 N N . ASP A 1 151 ? 7.887 -6.731 11.722 1.00 86.38 151 ASP A N 1
ATOM 1239 C CA . ASP A 1 151 ? 9.004 -7.674 11.742 1.00 86.38 151 ASP A CA 1
ATOM 1240 C C . ASP A 1 151 ? 8.544 -9.094 11.372 1.00 86.38 151 ASP A C 1
ATOM 1242 O O . ASP A 1 151 ? 9.263 -9.813 10.680 1.00 86.38 151 ASP A O 1
ATOM 1246 N N . GLU A 1 152 ? 7.325 -9.484 11.757 1.00 86.88 152 GLU A N 1
ATOM 1247 C CA . GLU A 1 152 ? 6.677 -10.718 11.295 1.00 86.88 152 GLU A CA 1
ATOM 1248 C C . GLU A 1 152 ? 6.400 -10.683 9.790 1.00 86.88 152 GLU A C 1
ATOM 1250 O O . GLU A 1 152 ? 6.869 -11.555 9.062 1.00 86.88 152 GLU A O 1
ATOM 1255 N N . LEU A 1 153 ? 5.746 -9.626 9.297 1.00 84.50 153 LEU A N 1
ATOM 1256 C CA . LEU A 1 153 ? 5.493 -9.440 7.866 1.00 84.50 153 LEU A CA 1
ATOM 1257 C C . LEU A 1 153 ? 6.790 -9.475 7.051 1.00 84.50 153 LEU A C 1
ATOM 1259 O O . LEU A 1 153 ? 6.799 -9.989 5.938 1.00 84.50 153 LEU A O 1
ATOM 1263 N N . GLN A 1 154 ? 7.890 -8.942 7.587 1.00 78.81 154 GLN A N 1
ATOM 1264 C CA . GLN A 1 154 ? 9.186 -8.946 6.916 1.00 78.81 154 GLN A CA 1
ATOM 1265 C C . GLN A 1 154 ? 9.761 -10.360 6.762 1.00 78.81 154 GLN A C 1
ATOM 1267 O O . GLN A 1 154 ? 10.405 -10.626 5.747 1.00 78.81 154 GLN A O 1
ATOM 1272 N N . LYS A 1 155 ? 9.533 -11.265 7.722 1.00 77.06 155 LYS A N 1
ATOM 1273 C CA . LYS A 1 155 ? 9.967 -12.670 7.604 1.00 77.06 155 LYS A CA 1
ATOM 1274 C C . LYS A 1 155 ? 9.255 -13.380 6.456 1.00 77.06 155 LYS A C 1
ATOM 1276 O O . LYS A 1 155 ? 9.880 -14.163 5.748 1.00 77.06 155 LYS A O 1
ATOM 1281 N N . ASP A 1 156 ? 7.986 -13.045 6.246 1.00 70.69 156 ASP A N 1
ATOM 1282 C CA . ASP A 1 156 ? 7.156 -13.621 5.187 1.00 70.69 156 ASP A CA 1
ATOM 1283 C C . ASP A 1 156 ? 7.333 -12.909 3.836 1.00 70.69 156 ASP A C 1
ATOM 1285 O O . ASP A 1 156 ? 6.824 -13.364 2.807 1.00 70.69 156 ASP A O 1
ATOM 1289 N N . MET A 1 157 ? 8.061 -11.785 3.806 1.00 72.25 157 MET A N 1
ATOM 1290 C CA . MET A 1 157 ? 8.353 -11.078 2.567 1.00 72.25 157 MET A CA 1
ATOM 1291 C C . MET A 1 157 ? 9.436 -11.805 1.764 1.00 72.25 157 MET A C 1
ATOM 1293 O O . MET A 1 157 ? 10.561 -11.988 2.226 1.00 72.25 157 MET A O 1
ATOM 1297 N N . PRO A 1 158 ? 9.150 -12.172 0.512 1.00 63.03 158 PRO A N 1
ATOM 1298 C CA . PRO A 1 158 ? 10.025 -13.006 -0.277 1.00 63.03 158 PRO A CA 1
ATOM 1299 C C . PRO A 1 158 ? 11.199 -12.177 -0.775 1.00 63.03 158 PRO A C 1
ATOM 1301 O O . PRO A 1 158 ? 11.072 -11.056 -1.284 1.00 63.03 158 PRO A O 1
ATOM 1304 N N . GLN A 1 159 ? 12.369 -12.791 -0.708 1.00 60.06 159 GLN A N 1
ATOM 1305 C CA . GLN A 1 159 ? 13.526 -12.321 -1.441 1.00 60.06 159 GLN A CA 1
ATOM 1306 C C . GLN A 1 159 ? 13.360 -12.732 -2.902 1.00 60.06 159 GLN A C 1
ATOM 1308 O O . GLN A 1 159 ? 13.488 -13.893 -3.283 1.00 60.06 159 GLN A O 1
ATOM 1313 N N . TYR A 1 160 ? 13.000 -11.770 -3.745 1.00 60.22 160 TYR A N 1
ATOM 1314 C CA . TYR A 1 160 ? 12.714 -12.069 -5.140 1.00 60.22 160 TYR A CA 1
ATOM 1315 C C . TYR A 1 160 ? 13.983 -12.190 -5.976 1.00 60.22 160 TYR A C 1
ATOM 1317 O O . TYR A 1 160 ? 14.674 -11.195 -6.204 1.00 60.22 160 TYR A O 1
ATOM 1325 N N . HIS A 1 161 ? 14.208 -13.365 -6.557 1.00 52.06 161 HIS A N 1
ATOM 1326 C CA . HIS A 1 161 ? 15.291 -13.573 -7.521 1.00 52.06 161 HIS A CA 1
ATOM 1327 C C . HIS A 1 161 ? 14.856 -13.351 -8.979 1.00 52.06 161 HIS A C 1
ATOM 1329 O O . HIS A 1 161 ? 15.657 -12.901 -9.796 1.00 52.06 161 HIS A O 1
ATOM 1335 N N . THR A 1 162 ? 13.578 -13.571 -9.322 1.00 59.91 162 THR A N 1
ATOM 1336 C CA . THR A 1 162 ? 13.058 -13.401 -10.696 1.00 59.91 162 THR A CA 1
ATOM 1337 C C . THR A 1 162 ? 11.760 -12.586 -10.752 1.00 59.91 162 THR A C 1
ATOM 1339 O O . THR A 1 162 ? 11.090 -12.370 -9.741 1.00 59.91 162 THR A O 1
ATOM 1342 N N . ARG A 1 163 ? 11.380 -12.106 -11.950 1.00 58.44 163 ARG A N 1
ATOM 1343 C CA . ARG A 1 163 ? 10.100 -11.397 -12.168 1.00 58.44 163 ARG A CA 1
ATOM 1344 C C . ARG A 1 163 ? 8.869 -12.302 -12.020 1.00 58.44 163 ARG A C 1
ATOM 1346 O O . ARG A 1 163 ? 7.828 -11.798 -11.615 1.00 58.44 163 ARG A O 1
ATOM 1353 N N . ALA A 1 164 ? 8.982 -13.595 -12.323 1.00 65.50 164 ALA A N 1
ATOM 1354 C CA . ALA A 1 164 ? 7.875 -14.548 -12.216 1.00 65.50 164 ALA A CA 1
ATOM 1355 C C . ALA A 1 164 ? 7.480 -14.787 -10.750 1.00 65.50 164 ALA A C 1
ATOM 1357 O O . ALA A 1 164 ? 6.327 -14.562 -10.393 1.00 65.50 164 ALA A O 1
ATOM 1358 N N . MET A 1 165 ? 8.463 -15.055 -9.881 1.00 63.56 165 MET A N 1
ATOM 1359 C CA . MET A 1 165 ? 8.254 -15.208 -8.430 1.00 63.56 165 MET A CA 1
ATOM 1360 C C . MET A 1 165 ? 7.563 -13.987 -7.804 1.00 63.56 165 MET A C 1
ATOM 1362 O O . MET A 1 165 ? 6.755 -14.103 -6.888 1.00 63.56 165 MET A O 1
ATOM 1366 N N . ARG A 1 166 ? 7.854 -12.786 -8.323 1.00 63.28 166 ARG A N 1
ATOM 1367 C CA . ARG A 1 166 ? 7.180 -11.548 -7.895 1.00 63.28 166 ARG A CA 1
ATOM 1368 C C . ARG A 1 166 ? 5.709 -11.525 -8.252 1.00 63.28 166 ARG A C 1
ATOM 1370 O O . ARG A 1 166 ? 4.894 -11.063 -7.455 1.00 63.28 166 ARG A O 1
ATOM 1377 N N . SER A 1 167 ? 5.387 -11.958 -9.467 1.00 64.81 167 SER A N 1
ATOM 1378 C CA . SER A 1 167 ? 4.008 -12.007 -9.935 1.00 64.81 167 SER A CA 1
ATOM 1379 C C . SER A 1 167 ? 3.203 -12.995 -9.098 1.00 64.81 167 SER A C 1
ATOM 1381 O O . SER A 1 167 ? 2.145 -12.627 -8.600 1.00 64.81 167 SER A O 1
ATOM 1383 N N . GLU A 1 168 ? 3.754 -14.184 -8.855 1.00 65.94 168 GLU A N 1
ATOM 1384 C CA . GLU A 1 168 ? 3.124 -15.231 -8.044 1.00 65.94 168 GLU A CA 1
ATOM 1385 C C . GLU A 1 168 ? 2.872 -14.782 -6.605 1.00 65.94 168 GLU A C 1
ATOM 1387 O O . GLU A 1 168 ? 1.765 -14.942 -6.104 1.00 65.94 168 GLU A O 1
ATOM 1392 N N . PHE A 1 169 ? 3.843 -14.139 -5.956 1.00 66.69 169 PHE A N 1
ATOM 1393 C CA . PHE A 1 169 ? 3.646 -13.629 -4.600 1.00 66.69 169 PHE A CA 1
ATOM 1394 C C . PHE A 1 169 ? 2.604 -12.507 -4.527 1.00 66.69 169 PHE A C 1
ATOM 1396 O O . PHE A 1 169 ? 1.751 -12.471 -3.645 1.00 66.69 169 PHE A O 1
ATOM 1403 N N . THR A 1 170 ? 2.627 -11.574 -5.480 1.00 62.47 170 THR A N 1
ATOM 1404 C CA . THR A 1 170 ? 1.603 -10.517 -5.516 1.00 62.47 170 THR A CA 1
ATOM 1405 C C . THR A 1 170 ? 0.207 -11.129 -5.681 1.00 62.47 170 THR A C 1
ATOM 1407 O O . THR A 1 170 ? -0.760 -10.626 -5.112 1.00 62.47 170 THR A O 1
ATOM 1410 N N . GLN A 1 171 ? 0.105 -12.237 -6.422 1.00 62.62 171 GLN A N 1
ATOM 1411 C CA . GLN A 1 171 ? -1.125 -13.014 -6.558 1.00 62.62 171 GLN A CA 1
ATOM 1412 C C . GLN A 1 171 ? -1.470 -13.823 -5.298 1.00 62.62 171 GLN A C 1
ATOM 1414 O O . GLN A 1 171 ? -2.654 -13.946 -4.989 1.00 62.62 171 GLN A O 1
ATOM 1419 N N . SER A 1 172 ? -0.489 -14.344 -4.551 1.00 60.25 172 SER A N 1
ATOM 1420 C CA . SER A 1 172 ? -0.736 -15.124 -3.330 1.00 60.25 172 SER A CA 1
ATOM 1421 C C . SER A 1 172 ? -1.324 -14.263 -2.216 1.00 60.25 172 SER A C 1
ATOM 1423 O O . SER A 1 172 ? -2.255 -14.694 -1.547 1.00 60.25 172 SER A O 1
ATOM 1425 N N . PHE A 1 173 ? -0.879 -13.011 -2.087 1.00 58.66 173 PHE A N 1
ATOM 1426 C CA . PHE A 1 173 ? -1.504 -12.046 -1.177 1.00 58.66 173 PHE A CA 1
ATOM 1427 C C . PHE A 1 173 ? -2.877 -11.581 -1.675 1.00 58.66 173 PHE A C 1
ATOM 1429 O O . PHE A 1 173 ? -3.690 -11.153 -0.864 1.00 58.66 173 PHE A O 1
ATOM 1436 N N . GLY A 1 174 ? -3.148 -11.695 -2.981 1.00 45.50 174 GLY A N 1
ATOM 1437 C CA . GLY A 1 174 ? -4.425 -11.397 -3.641 1.00 45.50 174 GLY A CA 1
ATOM 1438 C C . GLY A 1 174 ? -5.511 -12.461 -3.500 1.00 45.50 174 GLY A C 1
ATOM 1439 O O . GLY A 1 174 ? -6.679 -12.171 -3.753 1.00 45.50 174 GLY A O 1
ATOM 1440 N N . ARG A 1 175 ? -5.160 -13.680 -3.082 1.00 37.81 175 ARG A N 1
ATOM 1441 C CA . ARG A 1 175 ? -6.111 -14.771 -2.853 1.00 37.8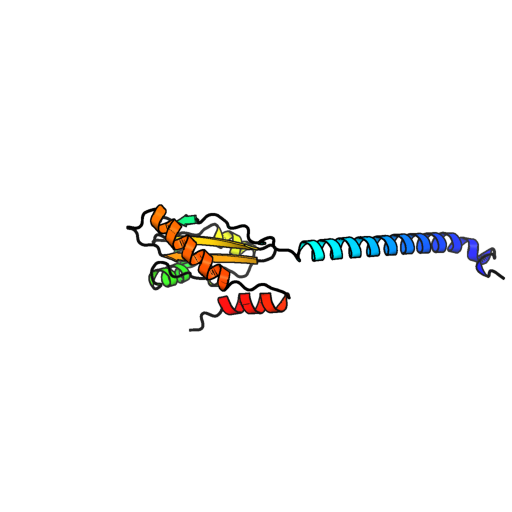1 175 ARG A CA 1
ATOM 1442 C C . ARG A 1 175 ? -6.499 -14.843 -1.379 1.00 37.81 175 ARG A C 1
ATOM 1444 O O . ARG A 1 175 ? -6.069 -15.729 -0.655 1.00 37.81 175 ARG A O 1
ATOM 1451 N N . VAL A 1 176 ? -7.386 -13.944 -0.961 1.00 35.62 176 VAL A N 1
ATOM 1452 C CA . VAL A 1 176 ? -8.389 -14.317 0.046 1.00 35.62 176 VAL A CA 1
ATOM 1453 C C . VAL A 1 176 ? -9.522 -14.958 -0.750 1.00 35.62 176 VAL A C 1
ATOM 1455 O O . VAL A 1 176 ? -10.431 -14.281 -1.220 1.00 35.62 176 VAL A O 1
ATOM 1458 N N . THR A 1 177 ? -9.375 -16.247 -1.048 1.00 30.48 177 THR A N 1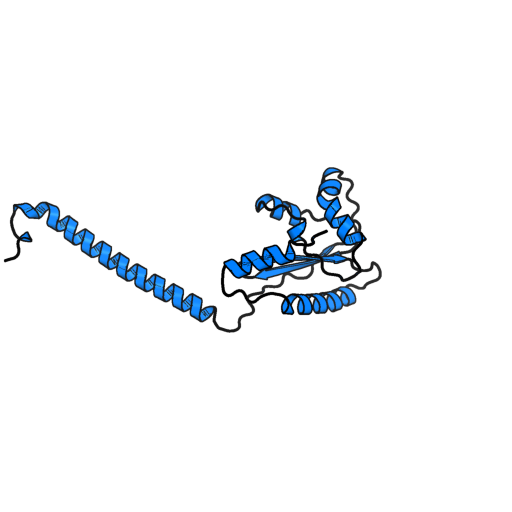
ATOM 1459 C CA . THR A 1 177 ? -10.461 -17.056 -1.604 1.00 30.48 177 THR A CA 1
ATOM 1460 C C . THR A 1 177 ? -11.512 -17.228 -0.517 1.00 30.48 177 THR A C 1
ATOM 1462 O O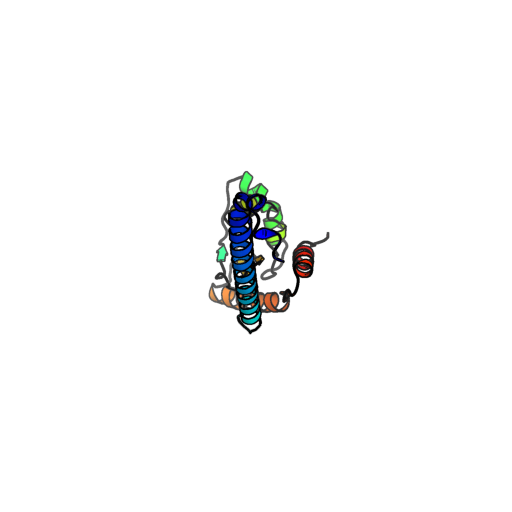 . THR A 1 177 ? -11.204 -17.791 0.536 1.00 30.48 177 THR A O 1
ATOM 1465 N N . GLY A 1 178 ? -12.707 -16.693 -0.771 1.00 30.31 178 GLY A N 1
ATOM 1466 C CA . GLY A 1 178 ? -13.935 -17.217 -0.176 1.00 30.31 178 GLY A CA 1
ATOM 1467 C C . GLY A 1 178 ? -14.294 -18.585 -0.739 1.00 30.31 178 GLY A C 1
ATOM 1468 O O . GLY A 1 178 ? -13.595 -19.046 -1.675 1.00 30.31 178 GLY A O 1
#

Secondary structure (DSSP, 8-state):
--GGGSGGGHHHHHHHHHHHHHHHHHHHHHHHHHHHHHHHHHHTTS----EEEPPPEEEPP-----HHHHHHHHHHHHHHHHSPTT--EEGGGTS-SSHHHHHHHHHS---SS-EEEEEEEETTEEEEEEEE--TT--HHHHHHHHHHHHHHHHHHS----SHHHHHHHHHHHH----

Radius of gyration: 27.31 Å; chains: 1; bounding box: 66×29×83 Å

pLDDT: mean 77.41, std 15.32, range [30.31, 95.62]